Protein AF-A0A6G4UZ35-F1 (afdb_monomer_lite)

Sequence (128 aa):
MAERTDSRTGAVWSYLGAALVGFTCFGIFVIWLVPLAIRSRTGNPWTRQHATHAANFGLTSFLAILGGALLSALIGLPSSYPQTQPLPMLLVFCYILVGLVGLLVGAVRTGSGQDFRFIKSISLRLLG

Secondary structure (DSSP, 8-state):
-HHHHHHHHHHHHHHHHHHHHHTSTTGGGTTTHHHHHHHHH---HHHHHHHHHHHHHHHHHHHHHHHHHHHHHHHHSS--SGGGTTHHHHHHHHHHHHHHHHHHHHHHHHHTT------TTTS-----

Foldseek 3Di:
DVVLVVLLVLLLQLLVVLLVLCPDPCSLLVSLVRLVVSLVPDPDPSSVVSSLQRNQLSVVLNVQQVVQVVVQCVVVVPDPDPPPPRVSNVVSVVLSVVVSVLSNVSSVQSNVVHDHHDDCVNG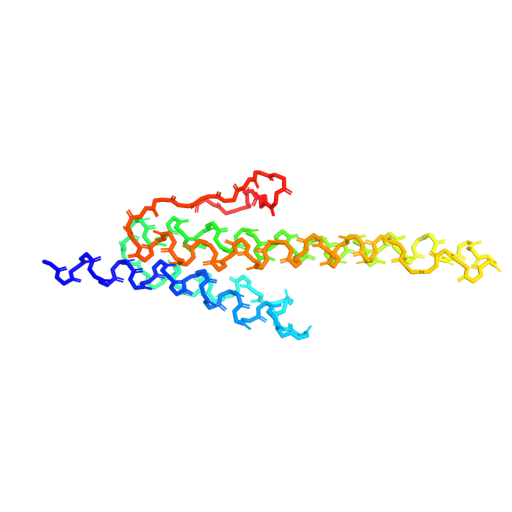PNPDD

InterPro domains:
  IPR019109 Magnetosome protein MamF/MmsF [PF09685] (7-122)

Structure (mmCIF, N/CA/C/O backbone):
data_AF-A0A6G4UZ35-F1
#
_entry.id   AF-A0A6G4UZ35-F1
#
loop_
_atom_site.group_PDB
_atom_site.id
_atom_site.type_symbol
_atom_site.label_atom_id
_atom_site.label_alt_id
_atom_site.label_comp_id
_atom_site.label_asym_id
_atom_site.label_entity_id
_atom_site.label_seq_id
_atom_site.pdbx_PDB_ins_code
_atom_site.Cartn_x
_atom_site.Cartn_y
_atom_site.Cartn_z
_atom_site.occupancy
_atom_site.B_iso_or_equiv
_atom_site.auth_seq_id
_atom_site.auth_comp_id
_atom_site.auth_asym_id
_atom_site.auth_atom_id
_atom_site.pdbx_PDB_model_num
ATOM 1 N N . MET A 1 1 ? -14.562 -0.509 25.446 1.00 49.94 1 MET A N 1
ATOM 2 C CA . MET A 1 1 ? -13.096 -0.392 25.232 1.00 49.94 1 MET A CA 1
ATOM 3 C C . MET A 1 1 ? -12.570 -1.395 24.204 1.00 49.94 1 MET A C 1
ATOM 5 O O . MET A 1 1 ? -11.802 -0.958 23.358 1.00 49.94 1 MET A O 1
ATOM 9 N N . ALA A 1 2 ? -13.025 -2.658 24.206 1.00 53.78 2 ALA A N 1
ATOM 10 C CA . ALA A 1 2 ? -12.628 -3.692 23.232 1.00 53.78 2 ALA A CA 1
ATOM 11 C C . ALA A 1 2 ? -12.832 -3.297 21.750 1.00 53.78 2 ALA A C 1
ATOM 13 O O . ALA A 1 2 ? -11.948 -3.470 20.919 1.00 53.78 2 ALA A O 1
ATOM 14 N N . GLU A 1 3 ? -13.948 -2.636 21.435 1.00 55.34 3 GLU A N 1
ATOM 15 C CA . GLU A 1 3 ? -14.246 -2.191 20.065 1.00 55.34 3 GLU A CA 1
ATOM 16 C C . GLU A 1 3 ? -13.232 -1.155 19.537 1.00 55.34 3 GLU A C 1
ATOM 18 O O . GLU A 1 3 ? -12.896 -1.123 18.354 1.00 55.34 3 GLU A O 1
ATOM 23 N N . ARG A 1 4 ? -12.665 -0.330 20.430 1.00 59.09 4 ARG A N 1
ATOM 24 C CA . ARG A 1 4 ? -11.661 0.688 20.080 1.00 59.09 4 ARG A CA 1
ATOM 25 C C . ARG A 1 4 ? -10.292 0.065 19.809 1.00 59.09 4 ARG A C 1
ATOM 27 O O . ARG A 1 4 ? -9.558 0.566 18.961 1.00 59.09 4 ARG A O 1
ATOM 34 N N . THR A 1 5 ? -9.950 -1.005 20.524 1.00 63.25 5 THR A N 1
ATOM 35 C CA . THR A 1 5 ? -8.706 -1.756 20.324 1.00 63.25 5 THR A CA 1
ATOM 36 C C . THR A 1 5 ? -8.750 -2.579 19.044 1.00 63.25 5 THR A C 1
ATOM 38 O O . THR A 1 5 ? -7.813 -2.482 18.260 1.00 63.25 5 THR A O 1
ATOM 41 N N . ASP A 1 6 ? -9.852 -3.271 18.748 1.00 65.50 6 ASP A N 1
ATOM 42 C CA . ASP A 1 6 ? -9.978 -4.071 17.517 1.00 65.50 6 ASP A CA 1
ATOM 43 C C . ASP A 1 6 ? -9.921 -3.203 16.256 1.00 65.50 6 ASP A C 1
ATOM 45 O O . ASP A 1 6 ? -9.263 -3.536 15.267 1.00 65.50 6 ASP A O 1
ATOM 49 N N . SER A 1 7 ? -10.533 -2.0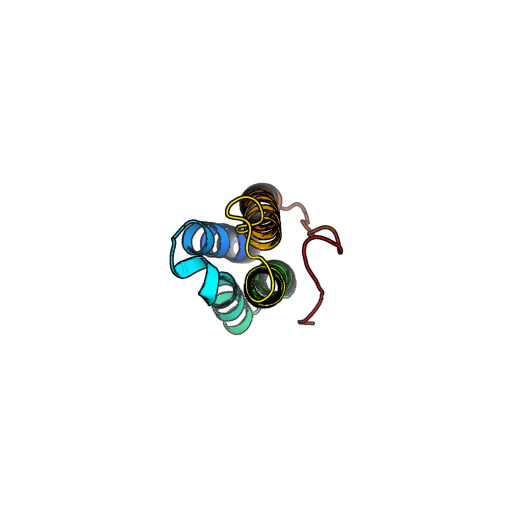22 16.328 1.00 74.69 7 SER A N 1
ATOM 50 C CA . SER A 1 7 ? -10.529 -1.050 15.235 1.00 74.69 7 SER A CA 1
ATOM 51 C C . SER A 1 7 ? -9.128 -0.491 14.959 1.00 74.69 7 SER A C 1
ATOM 53 O O . SER A 1 7 ? -8.731 -0.346 13.799 1.00 74.69 7 SER A O 1
ATOM 55 N N . ARG A 1 8 ? -8.345 -0.239 16.019 1.00 81.25 8 ARG A N 1
ATOM 56 C CA . ARG A 1 8 ? -6.930 0.165 15.930 1.00 81.25 8 ARG A CA 1
ATOM 57 C C . ARG A 1 8 ? -6.064 -0.938 15.353 1.00 81.25 8 ARG A C 1
ATOM 59 O O . ARG A 1 8 ? -5.331 -0.686 14.404 1.00 81.25 8 ARG A O 1
ATOM 66 N N . THR A 1 9 ? -6.206 -2.156 15.860 1.00 85.12 9 THR A N 1
ATOM 67 C CA . THR A 1 9 ? -5.463 -3.324 15.381 1.00 85.12 9 THR A CA 1
ATOM 68 C C . THR A 1 9 ? -5.693 -3.543 13.887 1.00 85.12 9 THR A C 1
ATOM 70 O O . THR A 1 9 ? -4.730 -3.660 13.134 1.00 85.12 9 THR A O 1
ATOM 73 N N . GLY A 1 10 ? -6.945 -3.496 13.419 1.00 85.44 10 GLY A N 1
ATOM 74 C CA . GLY A 1 10 ? -7.255 -3.625 11.993 1.00 85.44 10 GLY A CA 1
ATOM 75 C C . GLY A 1 10 ? -6.632 -2.523 11.127 1.00 85.44 10 GLY A C 1
ATOM 76 O O . GLY A 1 10 ? -6.129 -2.806 10.039 1.00 85.44 10 GLY A O 1
ATOM 77 N N . ALA A 1 11 ? -6.614 -1.273 11.603 1.00 87.50 11 ALA A N 1
ATOM 78 C CA . ALA A 1 11 ? -6.012 -0.168 10.856 1.00 87.50 11 ALA A CA 1
ATOM 79 C C . ALA A 1 11 ? -4.486 -0.294 10.788 1.00 87.50 11 ALA A C 1
ATOM 81 O O . ALA A 1 11 ? -3.913 -0.156 9.708 1.00 87.50 11 ALA A O 1
ATOM 82 N N . VAL A 1 12 ? -3.835 -0.647 11.900 1.00 91.88 12 VAL A N 1
ATOM 83 C CA . VAL A 1 12 ? -2.389 -0.910 11.944 1.00 91.88 12 VAL A CA 1
ATOM 84 C C . VAL A 1 12 ? -2.025 -2.027 10.971 1.00 91.88 12 VAL A C 1
ATOM 86 O O . VAL A 1 12 ? -1.126 -1.853 10.150 1.00 91.88 12 VAL A O 1
ATOM 89 N N . TRP A 1 13 ? -2.764 -3.139 10.992 1.00 92.12 13 TRP A N 1
ATOM 90 C CA . TRP A 1 13 ? -2.525 -4.269 10.092 1.00 92.12 13 TRP A CA 1
ATOM 91 C C . TRP A 1 13 ? -2.733 -3.929 8.621 1.00 92.12 13 TRP A C 1
ATOM 93 O O . TRP A 1 13 ? -2.057 -4.505 7.771 1.00 92.12 13 TRP A O 1
ATOM 103 N N . SER A 1 14 ? -3.609 -2.975 8.302 1.00 91.62 14 SER A N 1
ATOM 104 C CA . SER A 1 14 ? -3.795 -2.543 6.916 1.00 91.62 14 SER A CA 1
ATOM 105 C C . SER A 1 14 ? -2.537 -1.903 6.325 1.00 91.62 14 SER A C 1
ATOM 107 O O . SER A 1 14 ? -2.214 -2.150 5.165 1.00 91.62 14 SER A O 1
ATOM 109 N N . TYR A 1 15 ? -1.782 -1.161 7.138 1.00 93.19 15 TYR A N 1
ATOM 110 C CA . TYR A 1 15 ? -0.518 -0.554 6.734 1.00 93.19 15 TYR A CA 1
ATOM 111 C C . TYR A 1 15 ? 0.664 -1.504 6.903 1.00 93.19 15 TYR A C 1
ATOM 113 O O . TYR A 1 15 ? 1.468 -1.653 5.987 1.00 93.19 15 TYR A O 1
ATOM 121 N N . LEU A 1 16 ? 0.761 -2.173 8.054 1.00 93.06 16 LEU A N 1
ATOM 122 C CA . LEU A 1 16 ? 1.869 -3.069 8.370 1.00 93.06 16 LEU A CA 1
ATOM 123 C C . LEU A 1 16 ? 1.873 -4.298 7.459 1.00 93.06 16 LEU A C 1
ATOM 125 O O . LEU A 1 16 ? 2.917 -4.675 6.938 1.00 93.06 16 LEU A O 1
ATOM 129 N N . GLY A 1 17 ? 0.704 -4.894 7.220 1.00 90.25 17 GLY A N 1
ATOM 130 C CA . GLY A 1 17 ? 0.562 -6.034 6.323 1.00 90.25 17 GLY A CA 1
ATOM 131 C C . GLY A 1 17 ? 0.877 -5.669 4.873 1.00 90.25 17 GLY A C 1
ATOM 132 O O . GLY A 1 17 ? 1.568 -6.422 4.192 1.00 90.25 17 GLY A O 1
ATOM 133 N N . ALA A 1 18 ? 0.458 -4.481 4.424 1.00 91.00 18 ALA A N 1
ATOM 134 C CA . ALA A 1 18 ? 0.876 -3.950 3.130 1.00 91.00 18 ALA A CA 1
ATOM 135 C C . ALA A 1 18 ? 2.399 -3.734 3.079 1.00 91.00 18 ALA A C 1
ATOM 137 O O . ALA A 1 18 ? 3.031 -4.141 2.114 1.00 91.00 18 ALA A O 1
ATOM 138 N N . ALA A 1 19 ? 3.021 -3.166 4.116 1.00 91.69 19 ALA A N 1
ATOM 139 C CA . ALA A 1 19 ? 4.470 -2.967 4.144 1.00 91.69 19 ALA A CA 1
ATOM 140 C C . ALA A 1 19 ? 5.228 -4.303 4.069 1.00 91.69 19 ALA A C 1
ATOM 142 O O . ALA A 1 19 ? 6.100 -4.458 3.219 1.00 91.69 19 ALA A O 1
ATOM 143 N N . LEU A 1 20 ? 4.853 -5.285 4.897 1.00 91.31 20 LEU A N 1
ATOM 144 C CA . LEU A 1 20 ? 5.469 -6.617 4.926 1.00 91.31 20 LEU A CA 1
ATOM 145 C C . LEU A 1 20 ? 5.417 -7.304 3.562 1.00 91.31 20 LEU A C 1
ATOM 147 O O . LEU A 1 20 ? 6.421 -7.837 3.103 1.00 91.31 20 LEU A O 1
ATOM 151 N N . VAL A 1 21 ? 4.262 -7.254 2.896 1.00 90.88 21 VAL A N 1
ATOM 152 C CA . VAL A 1 21 ? 4.106 -7.800 1.546 1.00 90.88 21 VAL A CA 1
ATOM 153 C C . VAL A 1 21 ? 4.924 -6.984 0.538 1.00 90.88 21 VAL A C 1
ATOM 155 O O . VAL A 1 21 ? 5.666 -7.551 -0.260 1.00 90.88 21 VAL A O 1
ATOM 158 N N . GLY A 1 22 ? 4.860 -5.656 0.609 1.00 85.94 22 GLY A N 1
ATOM 159 C CA . GLY A 1 22 ? 5.538 -4.741 -0.306 1.00 85.94 22 GLY A CA 1
ATOM 160 C C . GLY A 1 22 ? 7.067 -4.783 -0.268 1.00 85.94 22 GLY A C 1
ATOM 161 O O . GLY A 1 22 ? 7.692 -4.514 -1.288 1.00 85.94 22 GLY A O 1
ATOM 162 N N . PHE A 1 23 ? 7.672 -5.158 0.863 1.00 85.88 23 PHE A N 1
ATOM 163 C CA . PHE A 1 23 ? 9.124 -5.342 0.986 1.00 85.88 23 PHE A CA 1
ATOM 164 C C . PHE A 1 23 ? 9.643 -6.639 0.346 1.00 85.88 23 PHE A C 1
ATOM 166 O O . PHE A 1 23 ? 10.853 -6.825 0.237 1.00 85.88 23 PHE A O 1
ATOM 173 N N . THR A 1 24 ? 8.759 -7.536 -0.095 1.00 86.88 24 THR A N 1
ATOM 174 C CA . THR A 1 24 ? 9.164 -8.753 -0.813 1.00 86.88 24 THR A CA 1
ATOM 175 C C . THR A 1 24 ? 9.202 -8.519 -2.325 1.00 86.88 24 THR A C 1
ATOM 177 O O . THR A 1 24 ? 8.360 -7.799 -2.864 1.00 86.88 24 THR A O 1
ATOM 180 N N . CYS A 1 25 ? 10.131 -9.180 -3.032 1.00 76.19 25 CYS A N 1
ATOM 181 C CA . CYS A 1 25 ? 10.301 -9.021 -4.487 1.00 76.19 25 CYS A CA 1
ATOM 182 C C . CYS A 1 25 ? 9.007 -9.227 -5.288 1.00 76.19 25 CYS A C 1
ATOM 184 O O . CYS A 1 25 ? 8.764 -8.511 -6.253 1.00 76.19 25 CYS A O 1
ATOM 186 N N . PHE A 1 26 ? 8.175 -10.194 -4.893 1.00 81.50 26 PHE A N 1
ATOM 187 C CA . PHE A 1 26 ? 6.909 -10.483 -5.572 1.00 81.50 26 PHE A CA 1
ATOM 188 C C . PHE A 1 26 ? 5.704 -9.822 -4.904 1.00 81.50 26 PHE A C 1
ATOM 190 O O . PHE A 1 26 ? 4.725 -9.498 -5.574 1.00 81.50 26 PHE A O 1
ATOM 197 N N . GLY A 1 27 ? 5.751 -9.596 -3.592 1.00 81.81 27 GLY A N 1
ATOM 198 C CA . GLY A 1 27 ? 4.614 -9.051 -2.861 1.00 81.81 27 GLY A CA 1
ATOM 199 C C . GLY A 1 27 ? 4.292 -7.611 -3.246 1.00 81.81 27 GLY A C 1
ATOM 200 O O . GLY A 1 27 ? 3.138 -7.202 -3.163 1.00 81.81 27 GLY A O 1
ATOM 201 N N . ILE A 1 28 ? 5.247 -6.861 -3.793 1.00 83.69 28 ILE A N 1
ATOM 202 C CA . ILE A 1 28 ? 4.993 -5.529 -4.351 1.00 83.69 28 ILE A CA 1
ATOM 203 C C . ILE A 1 28 ? 3.891 -5.522 -5.433 1.00 83.69 28 ILE A C 1
ATOM 205 O O . ILE A 1 28 ? 3.138 -4.556 -5.533 1.00 83.69 28 ILE A O 1
ATOM 209 N N . PHE A 1 29 ? 3.716 -6.629 -6.168 1.00 87.94 29 PHE A N 1
ATOM 210 C CA . PHE A 1 29 ? 2.657 -6.818 -7.170 1.00 87.9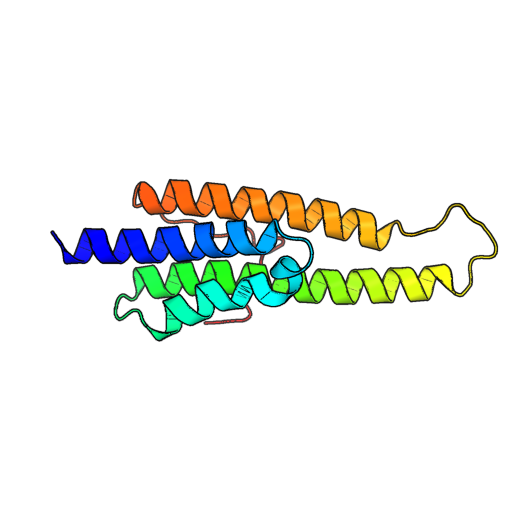4 29 PHE A CA 1
ATOM 211 C C . PHE A 1 29 ? 1.309 -7.234 -6.584 1.00 87.94 29 PHE A C 1
ATOM 213 O O . PHE A 1 29 ? 0.369 -7.451 -7.333 1.00 87.94 29 PHE A O 1
ATOM 220 N N . VAL A 1 30 ? 1.202 -7.415 -5.273 1.00 91.25 30 VAL A N 1
ATOM 221 C CA . VAL A 1 30 ? -0.043 -7.808 -4.593 1.00 91.25 30 VAL A CA 1
ATOM 222 C C . VAL A 1 30 ? -0.241 -7.045 -3.284 1.00 91.25 30 VAL A C 1
ATOM 224 O O . VAL A 1 30 ? -1.080 -7.395 -2.455 1.00 91.25 30 VAL A O 1
ATOM 227 N N . ILE A 1 31 ? 0.506 -5.958 -3.102 1.00 90.75 31 ILE A N 1
ATOM 228 C CA . ILE A 1 31 ? 0.572 -5.163 -1.875 1.00 90.75 31 ILE A CA 1
ATOM 229 C C . ILE A 1 31 ? -0.802 -4.612 -1.442 1.00 90.75 31 ILE A C 1
ATOM 231 O O . ILE A 1 31 ? -1.052 -4.392 -0.259 1.00 90.75 31 ILE A O 1
ATOM 235 N N . TRP A 1 32 ? -1.730 -4.434 -2.387 1.00 90.50 32 TRP A N 1
ATOM 236 C CA . TRP A 1 32 ? -3.091 -3.958 -2.130 1.00 90.50 32 TRP A CA 1
ATOM 237 C C . TRP A 1 32 ? -4.054 -5.052 -1.641 1.00 90.50 32 TRP A C 1
ATOM 239 O O . TRP A 1 32 ? -5.123 -4.722 -1.127 1.00 90.50 32 TRP A O 1
ATOM 249 N N . LEU A 1 33 ? -3.716 -6.341 -1.779 1.00 92.75 33 LEU A N 1
ATOM 250 C CA . LEU A 1 33 ? -4.623 -7.438 -1.420 1.00 92.75 33 LEU A CA 1
ATOM 251 C C . LEU A 1 33 ? -4.864 -7.517 0.088 1.00 92.75 33 LEU A C 1
ATOM 253 O O . LEU A 1 33 ? -6.004 -7.687 0.514 1.00 92.75 33 LEU A O 1
ATOM 257 N N . VAL A 1 34 ? -3.817 -7.349 0.900 1.00 92.94 34 VAL A N 1
ATOM 258 C CA . VAL A 1 34 ? -3.931 -7.369 2.368 1.00 92.94 34 VAL A CA 1
ATOM 259 C C . VAL A 1 34 ? -4.886 -6.285 2.884 1.00 92.94 34 VAL A C 1
ATOM 261 O O . VAL A 1 34 ? -5.853 -6.625 3.573 1.00 92.94 34 VAL A O 1
ATOM 264 N N . PRO A 1 35 ? -4.702 -4.995 2.543 1.00 92.50 35 PRO A N 1
ATOM 265 C CA . PRO A 1 35 ? -5.634 -3.967 2.979 1.00 92.50 35 PRO A CA 1
ATOM 266 C C . PRO A 1 35 ? -7.039 -4.150 2.386 1.00 92.50 35 PRO A C 1
ATOM 268 O O . PRO A 1 35 ? -8.011 -3.890 3.090 1.00 92.50 35 PRO A O 1
ATOM 271 N N . LEU A 1 36 ? -7.200 -4.671 1.162 1.00 91.94 36 LEU A N 1
ATOM 272 C CA . LEU A 1 36 ? -8.530 -5.010 0.632 1.00 91.94 36 LEU A CA 1
ATOM 273 C C . LEU A 1 36 ? -9.229 -6.113 1.436 1.00 91.94 36 LEU A C 1
ATOM 275 O O . LEU A 1 36 ? -10.418 -5.984 1.729 1.00 91.94 36 LEU A O 1
ATOM 279 N N . ALA A 1 37 ? -8.506 -7.161 1.830 1.00 92.88 37 ALA A N 1
ATOM 280 C CA . ALA A 1 37 ? -9.049 -8.244 2.645 1.00 92.88 37 ALA A CA 1
ATOM 281 C C . ALA A 1 37 ? -9.476 -7.758 4.041 1.00 92.88 37 ALA A C 1
ATOM 283 O O . ALA A 1 37 ? -10.489 -8.202 4.580 1.00 92.88 37 ALA A O 1
ATOM 284 N N . ILE A 1 38 ? -8.735 -6.812 4.624 1.00 90.81 38 ILE A N 1
ATOM 285 C CA . ILE A 1 38 ? -9.111 -6.170 5.892 1.00 90.81 38 ILE A CA 1
ATOM 286 C C . ILE A 1 38 ? -10.340 -5.277 5.687 1.00 90.81 38 ILE A C 1
ATOM 288 O O . ILE A 1 38 ? -11.297 -5.353 6.460 1.00 90.81 38 ILE A O 1
ATOM 292 N N . ARG A 1 39 ? -10.357 -4.482 4.609 1.00 91.69 39 ARG A N 1
ATOM 293 C CA . ARG A 1 39 ? -11.478 -3.608 4.233 1.00 91.69 39 ARG A CA 1
ATOM 294 C C . ARG A 1 39 ? -12.785 -4.384 4.065 1.00 91.69 39 ARG A C 1
ATOM 296 O O . ARG A 1 39 ? -13.825 -3.869 4.458 1.00 91.69 39 ARG A O 1
ATOM 303 N N . SER A 1 40 ? -12.747 -5.590 3.495 1.00 90.12 40 SER A N 1
ATOM 304 C CA . SER A 1 40 ? -13.945 -6.410 3.266 1.00 90.12 40 SER A CA 1
ATOM 305 C C . SER A 1 40 ? -14.478 -7.097 4.525 1.00 90.12 40 SER A C 1
ATOM 307 O O . SER A 1 40 ? -15.630 -7.511 4.538 1.00 90.12 40 SER A O 1
ATOM 309 N N . ARG A 1 41 ? -13.647 -7.261 5.563 1.00 88.81 41 ARG A N 1
ATOM 310 C CA . ARG A 1 41 ? -14.008 -7.974 6.802 1.00 88.81 41 ARG A CA 1
ATOM 311 C C . ARG A 1 41 ? -14.365 -7.042 7.957 1.00 88.81 41 ARG A C 1
ATOM 313 O O . ARG A 1 41 ? -15.003 -7.476 8.908 1.00 88.81 41 ARG A O 1
ATOM 320 N N . THR A 1 42 ? -13.929 -5.785 7.910 1.00 88.12 42 THR A N 1
ATOM 321 C CA . THR A 1 42 ? -14.146 -4.841 9.009 1.00 88.12 42 THR A CA 1
ATOM 322 C C . THR A 1 42 ? -15.533 -4.195 8.954 1.00 88.12 42 THR A C 1
ATOM 324 O O . THR A 1 42 ? -15.946 -3.660 7.926 1.00 88.12 42 THR A O 1
ATOM 327 N N . GLY A 1 43 ? -16.238 -4.199 10.089 1.00 85.19 43 GLY A N 1
ATOM 328 C CA . GLY A 1 43 ? -17.457 -3.410 10.289 1.00 85.19 43 GLY A CA 1
ATOM 329 C C . GLY A 1 43 ? -17.186 -1.955 10.693 1.00 85.19 43 GLY A C 1
ATOM 330 O O . GLY A 1 43 ? -18.102 -1.138 10.668 1.00 85.19 43 GLY A O 1
ATOM 331 N N . ASN A 1 44 ? -15.941 -1.604 11.046 1.00 88.00 44 ASN A N 1
ATOM 332 C CA . ASN A 1 44 ? -15.615 -0.270 11.540 1.00 88.00 44 ASN A CA 1
ATOM 333 C C . ASN A 1 44 ? -15.283 0.704 10.383 1.00 88.00 44 ASN A C 1
ATOM 335 O O . ASN A 1 44 ? -14.333 0.455 9.631 1.00 88.00 44 ASN A O 1
ATOM 339 N N . PRO A 1 45 ? -15.982 1.852 10.262 1.00 89.12 45 PRO A N 1
ATOM 340 C CA . PRO A 1 45 ? -15.716 2.850 9.223 1.00 89.12 45 PRO A CA 1
ATOM 341 C C . PRO A 1 45 ? -14.290 3.421 9.231 1.00 89.12 45 PRO A C 1
ATOM 343 O O . PRO A 1 45 ? -13.719 3.646 8.166 1.00 89.12 45 PRO A O 1
ATOM 346 N N . TRP A 1 46 ? -13.700 3.633 10.408 1.00 87.81 46 TRP A N 1
ATOM 347 C CA . TRP A 1 46 ? -12.356 4.192 10.573 1.00 87.81 46 TRP A CA 1
ATOM 348 C C . TRP A 1 46 ? -11.281 3.213 10.082 1.00 87.81 46 TRP A C 1
ATOM 350 O O . TRP A 1 46 ? -10.437 3.563 9.256 1.00 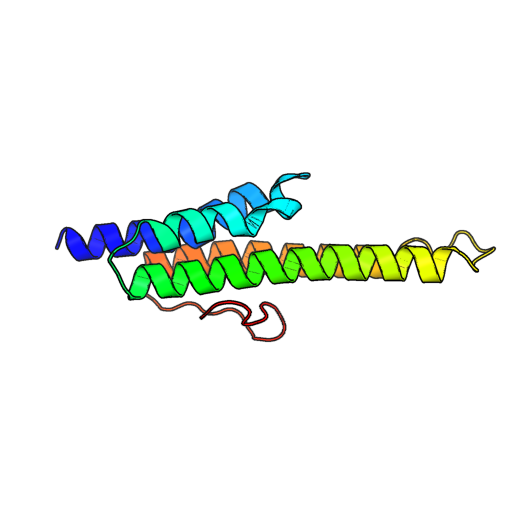87.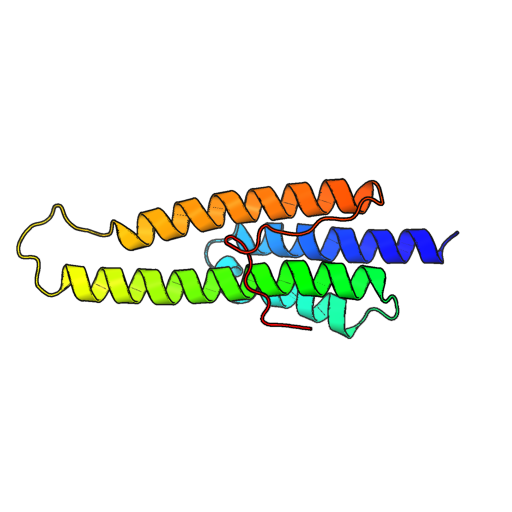81 46 TRP A O 1
ATOM 360 N N . THR A 1 47 ? -11.375 1.939 10.476 1.00 90.69 47 THR A N 1
ATOM 361 C CA . THR A 1 47 ? -10.506 0.873 9.950 1.00 90.69 47 THR A CA 1
ATOM 362 C C . THR A 1 47 ? -10.664 0.724 8.439 1.00 90.69 47 THR A C 1
ATOM 364 O O . THR A 1 47 ? -9.673 0.580 7.722 1.00 90.69 47 THR A O 1
ATOM 367 N N . ARG A 1 48 ? -11.903 0.813 7.937 1.00 91.19 48 ARG A N 1
ATOM 368 C CA . ARG A 1 48 ? -12.203 0.741 6.504 1.00 91.19 48 ARG A CA 1
ATOM 369 C C . ARG A 1 48 ? -11.528 1.869 5.723 1.00 91.19 48 ARG A C 1
ATOM 371 O O . ARG A 1 48 ? -10.973 1.605 4.663 1.00 91.19 48 ARG A O 1
ATOM 378 N N . GLN A 1 49 ? -11.530 3.096 6.246 1.00 91.19 49 GLN A N 1
ATOM 379 C CA . GLN A 1 49 ? -10.861 4.244 5.621 1.00 91.19 49 GLN A CA 1
ATOM 380 C C . GLN A 1 49 ? -9.340 4.063 5.542 1.00 91.19 49 GLN A C 1
ATOM 382 O O . GLN A 1 49 ? -8.749 4.285 4.484 1.00 91.19 49 GLN A O 1
ATOM 387 N N . HIS A 1 50 ? -8.702 3.608 6.621 1.00 92.31 50 HIS A N 1
ATOM 388 C CA . HIS A 1 50 ? -7.263 3.323 6.623 1.00 92.31 50 HIS A CA 1
ATOM 389 C C . HIS A 1 50 ? -6.886 2.195 5.666 1.00 92.31 50 HIS A C 1
ATOM 391 O O . HIS A 1 50 ? -5.941 2.331 4.886 1.00 92.31 50 HIS A O 1
ATOM 397 N N . ALA A 1 51 ? -7.694 1.137 5.637 1.00 92.19 51 ALA A N 1
ATOM 398 C CA . ALA A 1 51 ? -7.537 0.056 4.683 1.00 92.19 51 ALA A CA 1
ATOM 399 C C . ALA A 1 51 ? -7.691 0.543 3.232 1.00 92.19 51 ALA A C 1
ATOM 401 O O . ALA A 1 51 ? -6.874 0.201 2.379 1.00 92.19 51 ALA A O 1
ATOM 402 N N . THR A 1 52 ? -8.656 1.422 2.944 1.00 92.88 52 THR A N 1
ATOM 403 C CA . THR A 1 52 ? -8.778 2.078 1.632 1.00 92.88 52 THR A CA 1
ATOM 404 C C . THR A 1 52 ? -7.521 2.890 1.288 1.00 92.88 52 THR A C 1
ATOM 406 O O . THR A 1 52 ? -7.034 2.818 0.161 1.00 92.88 52 THR A O 1
ATOM 409 N N . HIS A 1 53 ? -6.953 3.641 2.236 1.00 91.81 53 HIS A N 1
ATOM 410 C CA . HIS A 1 53 ? -5.728 4.416 2.013 1.00 91.81 53 HIS A CA 1
ATOM 411 C C . HIS A 1 53 ? -4.511 3.537 1.694 1.00 91.81 53 HIS A C 1
ATOM 413 O O . HIS A 1 53 ? -3.779 3.840 0.752 1.00 91.81 53 HIS A O 1
ATOM 419 N N . ALA A 1 54 ? -4.314 2.444 2.429 1.00 91.62 54 ALA A N 1
ATOM 420 C CA . ALA A 1 54 ? -3.237 1.493 2.166 1.00 91.62 54 ALA A CA 1
ATOM 421 C C . ALA A 1 54 ? -3.425 0.758 0.824 1.00 91.62 54 ALA A C 1
ATOM 423 O O . ALA A 1 54 ? -2.479 0.643 0.045 1.00 91.62 54 ALA A O 1
ATOM 424 N N . ALA A 1 55 ? -4.652 0.330 0.501 1.00 93.06 55 ALA A N 1
ATOM 425 C CA . ALA A 1 55 ? -4.963 -0.324 -0.774 1.00 93.06 55 ALA A CA 1
ATOM 426 C C . ALA A 1 55 ? -4.741 0.606 -1.977 1.00 93.06 55 ALA A C 1
ATOM 428 O O . ALA A 1 55 ? -4.178 0.189 -2.987 1.00 93.06 55 ALA A O 1
ATOM 429 N N . ASN A 1 56 ? -5.125 1.877 -1.848 1.00 93.88 56 ASN A N 1
ATOM 430 C CA . ASN A 1 56 ? -4.894 2.905 -2.860 1.00 93.88 56 ASN A CA 1
ATOM 431 C C . ASN A 1 56 ? -3.405 3.108 -3.152 1.00 93.88 56 ASN A C 1
ATOM 433 O O . ASN A 1 56 ? -3.012 3.159 -4.316 1.00 93.88 56 ASN A O 1
ATOM 437 N N . PHE A 1 57 ? -2.562 3.191 -2.116 1.00 92.50 57 PHE A N 1
ATOM 438 C CA . PHE A 1 57 ? -1.109 3.217 -2.303 1.00 92.50 57 PHE A CA 1
ATOM 439 C C . PHE A 1 57 ? -0.632 1.968 -3.048 1.00 92.50 57 PHE A C 1
ATOM 441 O O . PHE A 1 57 ? 0.104 2.078 -4.023 1.00 92.50 57 PHE A O 1
ATOM 448 N N . GLY A 1 58 ? -1.113 0.794 -2.644 1.00 91.25 58 GLY A N 1
ATOM 449 C CA . GLY A 1 58 ? -0.724 -0.456 -3.272 1.00 91.25 58 GLY A CA 1
ATOM 450 C C . GLY A 1 58 ? -1.037 -0.542 -4.769 1.00 91.25 58 GLY A C 1
ATOM 451 O O . GLY A 1 58 ? -0.170 -0.890 -5.567 1.00 91.25 58 GLY A O 1
ATOM 452 N N . LEU A 1 59 ? -2.253 -0.158 -5.159 1.00 91.75 59 LEU A N 1
ATOM 453 C CA . LEU A 1 59 ? -2.659 -0.076 -6.564 1.00 91.75 59 LEU A CA 1
ATOM 454 C C . LEU A 1 59 ? -1.878 1.001 -7.330 1.00 91.75 59 LEU A C 1
ATOM 456 O O . LEU A 1 59 ? -1.521 0.798 -8.487 1.00 91.75 59 LEU A O 1
ATOM 460 N N . THR A 1 60 ? -1.576 2.133 -6.688 1.00 92.50 60 THR A N 1
ATOM 461 C CA . THR A 1 60 ? -0.764 3.195 -7.306 1.00 92.50 60 THR A CA 1
ATOM 462 C C . THR A 1 60 ? 0.646 2.690 -7.607 1.00 92.50 60 THR A C 1
ATOM 464 O O . THR A 1 60 ? 1.134 2.879 -8.718 1.00 92.50 60 THR A O 1
ATOM 467 N N . SER A 1 61 ? 1.273 1.988 -6.661 1.00 91.25 61 SER A N 1
ATOM 468 C CA . SER A 1 61 ? 2.592 1.373 -6.842 1.00 91.25 61 SER A CA 1
ATOM 469 C C . SER A 1 61 ? 2.598 0.360 -7.984 1.00 91.25 61 SER A C 1
ATOM 471 O O . SER A 1 61 ? 3.526 0.353 -8.786 1.00 91.25 61 SER A O 1
ATOM 473 N N . PHE A 1 62 ? 1.541 -0.442 -8.126 1.00 91.81 62 PHE A N 1
ATOM 474 C CA . PHE A 1 62 ? 1.399 -1.363 -9.254 1.00 91.81 62 PHE A CA 1
ATOM 475 C C . PHE A 1 62 ? 1.356 -0.645 -10.603 1.00 91.81 62 PHE A C 1
ATOM 477 O O . PHE A 1 62 ? 2.099 -0.995 -11.519 1.00 91.81 62 PHE A O 1
ATOM 484 N N . LEU A 1 63 ? 0.527 0.395 -10.717 1.00 91.62 63 LEU A N 1
ATOM 485 C CA . LEU A 1 63 ? 0.448 1.208 -11.931 1.00 91.62 63 LEU A CA 1
ATOM 486 C C . LEU A 1 63 ? 1.777 1.911 -12.228 1.00 91.62 63 LEU A C 1
ATOM 488 O O . LEU A 1 63 ? 2.174 1.991 -13.388 1.00 91.62 63 LEU A O 1
ATOM 492 N N . ALA A 1 64 ? 2.487 2.373 -11.196 1.00 91.44 64 ALA A N 1
ATOM 493 C CA . ALA A 1 64 ? 3.812 2.962 -11.341 1.00 91.44 64 ALA A CA 1
ATOM 494 C C . ALA A 1 64 ? 4.833 1.943 -11.870 1.00 91.44 64 ALA A C 1
ATOM 496 O O . ALA A 1 64 ? 5.610 2.285 -12.756 1.00 91.44 64 ALA A O 1
ATOM 497 N N . ILE A 1 65 ? 4.802 0.690 -11.399 1.00 91.25 65 ILE A N 1
ATOM 498 C CA . ILE A 1 65 ? 5.646 -0.397 -11.925 1.00 91.25 65 ILE A CA 1
ATOM 499 C C . ILE A 1 65 ? 5.340 -0.657 -13.399 1.00 91.25 65 ILE A C 1
ATOM 501 O O . ILE A 1 65 ? 6.264 -0.701 -14.207 1.00 91.25 65 ILE A O 1
ATOM 505 N N . LEU A 1 66 ? 4.062 -0.790 -13.765 1.00 91.38 66 LEU A N 1
ATOM 506 C CA . LEU A 1 66 ? 3.666 -1.013 -15.159 1.00 91.38 66 LEU A CA 1
ATOM 507 C C . LEU A 1 66 ? 4.084 0.154 -16.062 1.00 91.38 66 LEU A C 1
ATOM 509 O O . LEU A 1 66 ? 4.655 -0.065 -17.129 1.00 91.38 66 LEU A O 1
ATOM 513 N N . GLY A 1 67 ? 3.844 1.391 -15.622 1.00 90.62 67 GLY A N 1
ATOM 514 C CA . GLY A 1 67 ? 4.231 2.597 -16.352 1.00 90.62 67 GLY A CA 1
ATOM 515 C C . GLY A 1 67 ? 5.748 2.745 -16.482 1.00 90.62 67 GLY A C 1
ATOM 516 O O . GLY A 1 67 ? 6.243 3.035 -17.568 1.00 90.62 67 GLY A O 1
ATOM 517 N N . GLY A 1 68 ? 6.493 2.488 -15.405 1.00 88.88 68 GLY A N 1
ATOM 518 C CA . GLY A 1 68 ? 7.956 2.496 -15.395 1.00 88.88 68 GLY A CA 1
ATOM 519 C C . GLY A 1 68 ? 8.549 1.453 -16.331 1.00 88.88 68 GLY A C 1
ATOM 520 O O . GLY A 1 68 ? 9.416 1.786 -17.133 1.00 88.88 68 GLY A O 1
ATOM 521 N N . ALA A 1 69 ? 8.038 0.220 -16.288 1.00 87.19 69 ALA A N 1
ATOM 522 C CA . ALA A 1 69 ? 8.470 -0.860 -17.167 1.00 87.19 69 ALA A CA 1
ATOM 523 C C . ALA A 1 69 ? 8.194 -0.537 -18.643 1.00 87.19 69 ALA A C 1
ATOM 525 O O . ALA A 1 69 ? 9.085 -0.694 -19.479 1.00 87.19 69 ALA A O 1
ATOM 526 N N . LEU A 1 70 ? 6.997 -0.029 -18.960 1.00 89.12 70 LEU A N 1
ATOM 527 C CA . LEU A 1 70 ? 6.633 0.364 -20.321 1.00 89.12 70 LEU A CA 1
ATOM 528 C C . LEU A 1 70 ? 7.521 1.503 -20.837 1.00 89.12 70 LEU A C 1
ATOM 530 O O . LEU A 1 70 ? 8.041 1.417 -21.946 1.00 89.12 70 LEU A O 1
ATOM 534 N N . LEU A 1 71 ? 7.742 2.546 -20.031 1.00 87.12 71 LEU A N 1
ATOM 535 C CA . LEU A 1 71 ? 8.623 3.661 -20.388 1.00 87.12 71 LEU A CA 1
ATOM 536 C C . LEU A 1 71 ? 10.073 3.208 -20.564 1.00 87.12 71 LEU A C 1
ATOM 538 O O . LEU A 1 71 ? 10.728 3.616 -21.519 1.00 87.12 71 LEU A O 1
ATOM 542 N N . SER A 1 72 ? 10.577 2.346 -19.679 1.00 83.81 72 SER A N 1
ATOM 543 C CA . SER A 1 72 ? 11.916 1.773 -19.814 1.00 83.81 72 SER A CA 1
ATOM 544 C C . SER A 1 72 ? 12.061 0.936 -21.083 1.00 83.81 72 SER A C 1
ATOM 546 O O . SER A 1 72 ? 13.080 1.059 -21.756 1.00 83.81 72 SER A O 1
ATOM 548 N N . ALA A 1 73 ? 11.052 0.144 -21.455 1.00 82.56 73 ALA A N 1
ATOM 549 C CA . ALA A 1 73 ? 11.057 -0.603 -22.710 1.00 82.56 73 ALA A CA 1
ATOM 550 C C . ALA A 1 73 ? 11.029 0.336 -23.929 1.00 82.56 73 ALA A C 1
ATOM 552 O O . ALA A 1 73 ? 11.852 0.193 -24.828 1.00 82.56 73 ALA A O 1
ATOM 553 N N . LEU A 1 74 ? 10.143 1.337 -23.936 1.00 83.00 74 LEU A N 1
ATOM 554 C CA . LEU A 1 74 ? 10.021 2.309 -25.029 1.00 83.00 74 LEU A CA 1
ATOM 555 C C . LEU A 1 74 ? 11.295 3.127 -25.246 1.00 83.00 74 LEU A C 1
ATOM 557 O O . LEU A 1 74 ? 11.662 3.376 -26.388 1.00 83.00 74 LEU A O 1
ATOM 561 N N . ILE A 1 75 ? 11.969 3.536 -24.170 1.00 79.50 75 ILE A N 1
ATOM 562 C CA . ILE A 1 75 ? 13.232 4.286 -24.242 1.00 79.50 75 ILE A CA 1
ATOM 563 C C . ILE A 1 75 ? 14.403 3.360 -24.603 1.00 79.50 75 ILE A C 1
ATOM 565 O O . ILE A 1 75 ? 15.326 3.786 -25.294 1.00 79.50 75 ILE A O 1
ATOM 569 N N . GLY A 1 76 ? 14.361 2.098 -24.169 1.00 72.50 76 GLY A N 1
ATOM 570 C CA . GLY A 1 76 ? 15.395 1.101 -24.448 1.00 72.50 76 GLY A CA 1
ATOM 571 C C . GLY A 1 76 ? 15.394 0.571 -25.886 1.00 72.50 76 GLY A C 1
ATOM 572 O O . GLY A 1 76 ? 16.455 0.257 -26.414 1.00 72.50 76 GLY A O 1
ATOM 573 N N . LEU A 1 77 ? 14.229 0.493 -26.538 1.00 65.19 77 LEU A N 1
ATOM 574 C CA . LEU A 1 77 ? 14.080 0.023 -27.925 1.00 65.19 77 LEU A CA 1
ATOM 575 C C . LEU A 1 77 ? 14.896 0.826 -28.966 1.00 65.19 77 LEU A C 1
ATOM 577 O O . LEU A 1 77 ? 15.524 0.202 -29.819 1.00 65.19 77 LEU A O 1
ATOM 581 N N . PRO A 1 78 ? 14.919 2.173 -28.937 1.00 65.88 78 PRO A N 1
ATOM 582 C CA . PRO A 1 78 ? 15.711 2.976 -29.868 1.00 65.88 78 PRO A CA 1
ATOM 583 C C . PRO A 1 78 ? 17.169 3.205 -29.432 1.00 65.88 78 PRO A C 1
ATOM 585 O O . PRO A 1 78 ? 17.955 3.726 -30.223 1.00 65.88 78 PRO A O 1
ATOM 588 N N . SER A 1 79 ? 17.559 2.876 -28.194 1.00 61.09 79 SER A N 1
ATOM 589 C CA . SER A 1 79 ? 18.893 3.215 -27.688 1.00 61.09 79 SER A CA 1
ATOM 590 C C . SER A 1 79 ? 19.951 2.191 -28.112 1.00 61.09 79 SER A C 1
ATOM 592 O O . SER A 1 79 ? 20.019 1.094 -27.568 1.00 61.09 79 SER A O 1
ATOM 594 N N . SER A 1 80 ? 20.844 2.582 -29.022 1.00 60.06 80 SER A N 1
ATOM 595 C CA . SER A 1 80 ? 22.102 1.879 -29.331 1.00 60.06 80 SER A CA 1
ATOM 596 C C . SER A 1 80 ? 23.196 2.083 -28.267 1.00 60.06 80 SER A C 1
ATOM 598 O O . SER A 1 80 ? 24.288 1.529 -28.383 1.00 60.06 80 SER A O 1
ATOM 600 N N . TYR A 1 81 ? 22.914 2.868 -27.221 1.00 51.72 81 TYR A N 1
ATOM 601 C CA . TYR A 1 81 ? 23.853 3.201 -26.153 1.00 51.72 81 TYR A CA 1
ATOM 602 C C . TYR A 1 81 ? 23.566 2.411 -24.860 1.00 51.72 81 TYR A C 1
ATOM 604 O O . TYR A 1 81 ? 22.442 2.460 -24.362 1.00 51.72 81 TYR A O 1
ATOM 612 N N . PRO A 1 82 ? 24.578 1.775 -24.232 1.00 57.12 82 PRO A N 1
ATOM 613 C CA . PRO A 1 82 ? 24.410 1.005 -22.989 1.00 57.12 82 PRO A CA 1
ATOM 614 C C . PRO A 1 82 ? 23.993 1.837 -21.761 1.00 57.12 82 PRO A C 1
ATOM 616 O O . PRO A 1 82 ? 23.633 1.281 -20.731 1.00 57.12 82 PRO A O 1
ATOM 619 N N . GLN A 1 83 ? 24.078 3.169 -21.836 1.00 58.75 83 GLN A N 1
ATOM 620 C CA . GLN A 1 83 ? 24.038 4.058 -20.667 1.00 58.75 83 GLN A CA 1
ATOM 621 C C . GLN A 1 83 ? 22.623 4.533 -20.278 1.00 58.75 83 GLN A C 1
ATOM 623 O O . GLN A 1 83 ? 22.452 5.126 -19.217 1.00 58.75 83 GLN A O 1
ATOM 628 N N . THR A 1 84 ? 21.599 4.281 -21.103 1.00 53.38 84 THR A N 1
ATOM 629 C CA . THR A 1 84 ? 20.203 4.704 -20.847 1.00 53.38 84 THR A CA 1
ATOM 630 C C . THR A 1 84 ? 19.324 3.634 -20.178 1.00 53.38 84 THR A C 1
ATOM 632 O O . THR A 1 84 ? 18.134 3.859 -19.949 1.00 53.38 84 THR A O 1
ATOM 635 N N . GLN A 1 85 ? 19.888 2.483 -19.805 1.00 60.00 85 GLN A N 1
ATOM 636 C CA . GLN A 1 85 ? 19.197 1.412 -19.071 1.00 60.00 85 GLN A CA 1
ATOM 637 C C . GLN A 1 85 ? 19.174 1.672 -17.544 1.00 60.00 85 GLN A C 1
ATOM 639 O O . GLN A 1 85 ? 20.210 2.026 -16.990 1.00 60.00 85 GLN A O 1
ATOM 644 N N . PRO A 1 86 ? 18.092 1.379 -16.787 1.00 65.19 86 PRO A N 1
ATOM 645 C CA . PRO A 1 86 ? 16.678 1.704 -16.949 1.00 65.19 86 PRO A CA 1
ATOM 646 C C . PRO A 1 86 ? 16.290 2.854 -15.982 1.00 65.19 86 PRO A C 1
ATOM 648 O O . PRO A 1 86 ? 15.698 2.632 -14.921 1.00 65.19 86 PRO A O 1
ATOM 651 N N . LEU A 1 87 ? 16.621 4.102 -16.330 1.00 74.31 87 LEU A N 1
ATOM 652 C CA . LEU A 1 87 ? 16.372 5.280 -15.476 1.00 74.31 87 LEU A CA 1
ATOM 653 C C . LEU A 1 87 ? 14.918 5.414 -14.959 1.00 74.31 87 LEU A C 1
ATOM 655 O O . LEU A 1 87 ? 14.742 5.677 -13.767 1.00 74.31 87 LEU A O 1
ATOM 659 N N . PRO A 1 88 ? 13.869 5.202 -15.784 1.00 83.62 88 PRO A N 1
ATOM 660 C CA . PRO A 1 88 ? 12.486 5.280 -15.311 1.00 83.62 88 PRO A CA 1
ATOM 661 C C . PRO A 1 88 ? 12.162 4.238 -14.236 1.00 83.62 88 PRO A C 1
ATOM 663 O O . PRO A 1 88 ? 11.521 4.561 -13.238 1.00 83.62 88 PRO A O 1
ATOM 666 N N . MET A 1 89 ? 12.643 3.003 -14.400 1.00 85.69 89 MET A N 1
ATOM 667 C CA . MET A 1 89 ? 12.401 1.931 -13.436 1.00 85.69 89 MET A CA 1
ATOM 668 C C . MET A 1 89 ? 13.117 2.189 -12.106 1.00 85.69 89 MET A C 1
ATOM 670 O O . MET A 1 89 ? 12.555 1.921 -11.045 1.00 85.69 89 MET A O 1
ATOM 674 N N . LEU A 1 90 ? 14.322 2.769 -12.146 1.00 86.44 90 LEU A N 1
ATOM 675 C CA . LEU A 1 90 ? 15.043 3.181 -10.940 1.00 86.44 90 LEU A CA 1
ATOM 676 C C . LEU A 1 90 ? 14.257 4.241 -10.152 1.00 86.44 90 LEU A C 1
ATOM 678 O O . LEU A 1 90 ? 14.103 4.118 -8.938 1.00 86.44 90 LEU A O 1
ATOM 682 N N . LEU A 1 91 ? 13.707 5.248 -10.840 1.00 88.44 91 LEU A N 1
ATOM 683 C CA . LEU A 1 91 ? 12.868 6.275 -10.212 1.00 88.44 91 LEU A CA 1
ATOM 684 C C . LEU A 1 91 ? 11.608 5.675 -9.583 1.00 88.44 91 LEU A C 1
ATOM 686 O O . LEU A 1 91 ? 11.250 6.043 -8.464 1.00 88.44 91 LEU A O 1
ATOM 690 N N . VAL A 1 92 ? 10.967 4.722 -10.264 1.00 90.31 92 VAL A N 1
ATOM 691 C CA . VAL A 1 92 ? 9.817 3.989 -9.719 1.00 90.31 92 VAL A CA 1
ATOM 692 C C . VAL A 1 92 ? 10.208 3.212 -8.464 1.00 90.31 92 VAL A C 1
ATOM 694 O O . VAL A 1 92 ? 9.478 3.250 -7.477 1.00 90.31 92 VAL A O 1
ATOM 697 N N . PHE A 1 93 ? 11.375 2.569 -8.449 1.00 88.19 93 PHE A N 1
ATOM 698 C CA . PHE A 1 93 ? 11.844 1.834 -7.278 1.00 88.19 93 PHE A CA 1
ATOM 699 C C . PHE A 1 93 ? 12.085 2.759 -6.076 1.00 88.19 93 PHE A C 1
ATOM 701 O O . PHE A 1 93 ? 11.599 2.485 -4.978 1.00 88.19 93 PHE A O 1
ATOM 708 N N . CYS A 1 94 ? 12.749 3.901 -6.286 1.00 90.44 94 CYS A N 1
ATOM 709 C CA . CYS A 1 94 ? 12.933 4.930 -5.257 1.00 90.44 94 CYS A CA 1
ATOM 710 C C . CYS A 1 94 ? 11.591 5.445 -4.719 1.00 90.44 94 CYS A C 1
ATOM 712 O O . CYS A 1 94 ? 11.402 5.558 -3.508 1.00 90.44 94 CYS A O 1
ATOM 714 N N . TYR A 1 95 ? 10.642 5.720 -5.615 1.00 90.44 95 TYR A N 1
ATOM 715 C CA . TYR A 1 95 ? 9.290 6.142 -5.262 1.00 90.44 95 TYR A CA 1
ATOM 716 C C . TYR A 1 95 ? 8.571 5.105 -4.383 1.00 90.44 95 TYR A C 1
ATOM 718 O O . TYR A 1 95 ? 8.000 5.466 -3.350 1.00 90.44 95 TYR A O 1
ATOM 726 N N . ILE A 1 96 ? 8.640 3.816 -4.736 1.00 90.69 96 ILE A N 1
ATOM 727 C CA . ILE A 1 96 ? 7.983 2.763 -3.955 1.00 90.69 96 ILE A CA 1
ATOM 728 C C . ILE A 1 96 ? 8.654 2.596 -2.595 1.00 90.69 96 ILE A C 1
ATOM 730 O O . ILE A 1 96 ? 7.942 2.501 -1.600 1.00 90.69 96 ILE A O 1
ATOM 734 N N . LEU A 1 97 ? 9.987 2.641 -2.512 1.00 91.19 97 LEU A N 1
ATOM 735 C CA . LEU A 1 97 ? 10.702 2.578 -1.233 1.00 91.19 97 LEU A CA 1
ATOM 736 C C . LEU A 1 97 ? 10.251 3.687 -0.271 1.00 91.19 97 LEU A C 1
ATOM 738 O O . LEU A 1 97 ? 9.943 3.405 0.887 1.00 91.19 97 LEU A O 1
ATOM 742 N N . VAL A 1 98 ? 10.127 4.928 -0.753 1.00 92.19 98 VAL A N 1
ATOM 743 C CA . VAL A 1 98 ? 9.591 6.043 0.049 1.00 92.19 98 VAL A CA 1
ATOM 744 C C . VAL A 1 98 ? 8.156 5.753 0.501 1.00 92.19 98 VAL A C 1
ATOM 746 O O . VAL A 1 98 ? 7.798 5.984 1.657 1.00 92.19 98 VAL A O 1
ATOM 749 N N . GLY A 1 99 ? 7.331 5.204 -0.387 1.00 90.69 99 GLY A N 1
ATOM 750 C CA . GLY A 1 99 ? 5.964 4.811 -0.069 1.00 90.69 99 GLY A CA 1
ATOM 751 C C . GLY A 1 99 ? 5.858 3.675 0.960 1.00 90.69 99 GLY A C 1
ATOM 752 O O . GLY A 1 99 ? 5.014 3.748 1.854 1.00 90.69 99 GLY A O 1
ATOM 753 N N . LEU A 1 100 ? 6.745 2.675 0.906 1.00 91.31 100 LEU A N 1
ATOM 754 C CA . LEU A 1 100 ? 6.831 1.583 1.885 1.00 91.31 100 LEU A CA 1
ATOM 755 C C . LEU A 1 100 ? 7.210 2.105 3.274 1.00 91.31 100 LEU A C 1
ATOM 757 O O . LEU A 1 100 ? 6.598 1.713 4.268 1.00 91.31 100 LEU A O 1
ATOM 761 N N . VAL A 1 101 ? 8.152 3.049 3.355 1.00 92.25 101 VAL A N 1
ATOM 762 C CA . VAL A 1 101 ? 8.450 3.755 4.613 1.00 92.25 101 VAL A CA 1
ATOM 763 C C . VAL A 1 101 ? 7.216 4.518 5.099 1.00 92.25 101 VAL A C 1
ATOM 765 O O . VAL A 1 101 ? 6.876 4.466 6.281 1.00 92.25 101 VAL A O 1
ATOM 768 N N . GLY A 1 102 ? 6.480 5.162 4.191 1.00 92.56 102 GLY A N 1
ATOM 769 C CA . GLY A 1 102 ? 5.206 5.805 4.508 1.00 92.56 102 GLY A CA 1
ATOM 770 C C . GLY A 1 102 ? 4.154 4.842 5.075 1.00 92.56 102 GLY A C 1
ATOM 771 O O . GLY A 1 102 ? 3.421 5.228 5.983 1.00 92.56 102 GLY A O 1
ATOM 772 N N . LEU A 1 103 ? 4.101 3.583 4.619 1.00 92.69 103 LEU A N 1
ATOM 773 C CA . LEU A 1 103 ? 3.227 2.560 5.210 1.00 92.69 103 LEU A CA 1
ATOM 774 C C . LEU A 1 103 ? 3.625 2.268 6.663 1.00 92.69 103 LEU A C 1
ATOM 776 O O . LEU A 1 103 ? 2.756 2.221 7.528 1.00 92.69 103 LEU A O 1
ATOM 780 N N . LEU A 1 104 ? 4.920 2.146 6.966 1.00 93.62 104 LEU A N 1
ATOM 781 C CA . LEU A 1 104 ? 5.389 1.952 8.345 1.00 93.62 104 LEU A CA 1
ATOM 782 C C . LEU A 1 104 ? 5.013 3.139 9.243 1.00 93.62 104 LEU A C 1
ATOM 784 O O . LEU A 1 104 ? 4.494 2.946 10.342 1.00 93.62 104 LEU A O 1
ATOM 788 N N . VAL A 1 105 ? 5.188 4.371 8.754 1.00 93.50 105 VAL A N 1
ATOM 789 C CA . VAL A 1 105 ? 4.745 5.584 9.464 1.00 93.50 105 VAL A CA 1
ATOM 790 C C . VAL A 1 105 ? 3.231 5.568 9.689 1.00 93.50 105 VAL A C 1
ATOM 792 O O . VAL A 1 105 ? 2.766 5.922 10.775 1.00 93.50 105 VAL A O 1
ATOM 795 N N . GLY A 1 106 ? 2.458 5.122 8.697 1.00 90.44 106 GLY A N 1
ATOM 796 C CA . GLY A 1 106 ? 1.013 4.946 8.810 1.00 90.44 106 GLY A CA 1
ATOM 797 C C . GLY A 1 106 ? 0.615 3.934 9.879 1.00 90.44 106 GLY A C 1
ATOM 798 O O . GLY A 1 106 ? -0.284 4.214 10.674 1.00 90.44 106 GLY A O 1
ATOM 799 N N . ALA A 1 107 ? 1.321 2.805 9.966 1.00 92.19 107 ALA A N 1
ATOM 800 C CA . ALA A 1 107 ? 1.112 1.801 11.006 1.00 92.19 107 ALA A CA 1
ATOM 801 C C . ALA A 1 107 ? 1.388 2.371 12.408 1.00 92.19 107 ALA A C 1
ATOM 803 O O . ALA A 1 107 ? 0.563 2.224 13.307 1.00 92.19 107 ALA A O 1
ATOM 804 N N . VAL A 1 108 ? 2.499 3.094 12.588 1.00 93.25 108 VAL A N 1
ATOM 805 C CA . VAL A 1 108 ? 2.847 3.718 13.878 1.00 93.25 108 VAL A CA 1
ATOM 806 C C . VAL A 1 108 ? 1.819 4.780 14.278 1.00 93.25 108 VAL A C 1
ATOM 808 O O . VAL A 1 108 ? 1.326 4.775 15.406 1.00 93.25 108 VAL A O 1
ATOM 811 N N . ARG A 1 109 ? 1.437 5.675 13.357 1.00 91.38 109 ARG A N 1
ATOM 812 C CA . ARG A 1 109 ? 0.458 6.738 13.639 1.00 91.38 109 ARG A CA 1
ATOM 813 C C . ARG A 1 109 ? -0.928 6.197 13.970 1.00 91.38 109 ARG A C 1
ATOM 815 O O . ARG A 1 109 ? -1.523 6.637 14.954 1.00 91.38 109 ARG A O 1
ATOM 822 N N . THR A 1 110 ? -1.415 5.221 13.208 1.00 90.00 110 THR A N 1
ATOM 823 C CA . THR A 1 110 ? -2.715 4.593 13.491 1.00 90.00 110 THR A CA 1
ATOM 824 C C . THR A 1 110 ? -2.708 3.786 14.785 1.00 90.00 110 THR A C 1
ATOM 826 O O . THR A 1 110 ? -3.708 3.797 15.504 1.00 90.00 110 THR A O 1
ATOM 829 N N . GLY A 1 111 ? -1.575 3.177 15.151 1.00 87.62 111 GLY A N 1
ATOM 830 C CA . 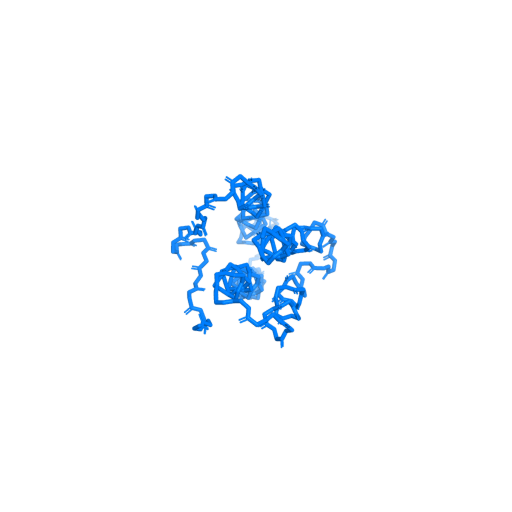GLY A 1 111 ? -1.383 2.541 16.458 1.00 87.62 111 GLY A CA 1
ATOM 831 C C . GLY A 1 111 ? -1.543 3.527 17.618 1.00 87.62 111 GLY A C 1
ATOM 832 O O . GLY A 1 111 ? -2.213 3.224 18.607 1.00 87.62 111 GLY A O 1
ATOM 833 N N . SER A 1 112 ? -1.045 4.753 17.447 1.00 87.44 112 SER A N 1
ATOM 834 C CA . SER A 1 112 ? -1.236 5.867 18.387 1.00 87.44 112 SER A CA 1
ATOM 835 C C . SER A 1 112 ? -2.637 6.499 18.335 1.00 87.44 112 SER A C 1
ATOM 837 O O . SER A 1 112 ? -2.915 7.447 19.068 1.00 87.44 112 SER A O 1
ATOM 839 N N . GLY A 1 113 ? -3.541 5.996 17.487 1.00 82.69 113 GLY A N 1
ATOM 840 C CA . GLY A 1 113 ? -4.890 6.535 17.307 1.00 82.69 113 GLY A CA 1
ATOM 841 C C . GLY A 1 113 ? -4.940 7.856 16.537 1.00 82.69 113 GLY A C 1
ATOM 842 O O . GLY A 1 113 ? -5.936 8.566 16.642 1.00 82.69 113 GLY A O 1
ATOM 843 N N . GLN A 1 114 ? -3.877 8.194 15.804 1.00 86.75 114 GLN A N 1
ATOM 844 C CA . GLN A 1 114 ? -3.832 9.353 14.920 1.00 86.75 114 GLN A CA 1
ATOM 845 C C . GLN A 1 114 ? -4.225 8.954 13.499 1.00 86.75 114 GLN A C 1
ATOM 847 O O . GLN A 1 114 ? -3.862 7.877 13.019 1.00 86.75 114 GLN A O 1
ATOM 852 N N . ASP A 1 115 ? -4.892 9.866 12.798 1.00 86.00 115 ASP A N 1
ATOM 853 C CA . ASP A 1 115 ? -5.169 9.683 11.382 1.00 86.00 115 ASP A CA 1
ATOM 854 C C . ASP A 1 115 ? -3.887 9.835 10.551 1.00 86.00 115 ASP A C 1
ATOM 856 O O . ASP A 1 115 ? -3.023 10.687 10.786 1.00 86.00 115 ASP A O 1
ATOM 860 N N . PHE A 1 116 ? -3.781 9.005 9.522 1.00 87.44 116 PHE A N 1
ATOM 861 C CA . PHE A 1 116 ? -2.701 9.012 8.556 1.00 87.44 116 PHE A CA 1
ATOM 862 C C . PHE A 1 116 ? -3.268 8.925 7.146 1.00 87.44 116 PHE A C 1
ATOM 864 O O . PHE A 1 116 ? -4.144 8.112 6.847 1.00 87.44 116 PHE A O 1
ATOM 871 N N . ARG A 1 117 ? -2.745 9.776 6.264 1.00 83.88 117 ARG A N 1
ATOM 872 C CA . ARG A 1 117 ? -3.103 9.815 4.850 1.00 83.88 117 ARG A CA 1
ATOM 873 C C . ARG A 1 117 ? -1.839 10.061 4.052 1.00 83.88 117 ARG A C 1
ATOM 875 O O . ARG A 1 117 ? -1.064 10.957 4.380 1.00 83.88 117 ARG A O 1
ATOM 882 N N . PHE A 1 118 ? -1.668 9.292 2.987 1.00 83.31 118 PHE A N 1
ATOM 883 C CA . PHE A 1 118 ? -0.620 9.564 2.018 1.00 83.31 118 PHE A CA 1
ATOM 884 C C . PHE A 1 118 ? -0.872 10.892 1.300 1.00 83.31 118 PHE A C 1
ATOM 886 O O . PHE A 1 118 ? -2.017 11.302 1.079 1.00 83.31 118 PHE A O 1
ATOM 893 N N . ILE A 1 119 ? 0.220 11.545 0.905 1.00 78.94 119 ILE A N 1
ATOM 894 C CA . ILE A 1 119 ? 0.180 12.694 0.002 1.00 78.94 119 ILE A CA 1
ATOM 895 C C . ILE A 1 119 ? -0.387 12.216 -1.343 1.00 78.94 119 ILE A C 1
ATOM 897 O O . ILE A 1 119 ? -0.082 11.110 -1.787 1.00 78.94 119 ILE A O 1
ATOM 901 N N . LYS A 1 120 ? -1.211 13.040 -2.004 1.00 74.81 120 LYS A N 1
ATOM 902 C CA . LYS A 1 120 ? -1.892 12.666 -3.261 1.00 74.81 120 LYS A CA 1
ATOM 903 C C . LYS A 1 120 ? -0.936 12.224 -4.377 1.00 74.81 120 LYS A C 1
ATOM 905 O O . LYS A 1 120 ? -1.315 11.384 -5.180 1.00 74.81 120 LYS A O 1
ATOM 910 N N . SER A 1 121 ? 0.279 12.769 -4.423 1.00 70.94 121 SER A N 1
ATOM 911 C CA . SER A 1 121 ? 1.319 12.360 -5.377 1.00 70.94 121 SER A CA 1
ATOM 912 C C . SER A 1 121 ? 1.885 10.966 -5.094 1.00 70.94 121 SER A C 1
ATOM 914 O O . SER A 1 121 ? 2.421 10.334 -5.994 1.00 70.94 121 SER A O 1
ATOM 916 N N . ILE A 1 122 ? 1.758 10.479 -3.856 1.00 75.81 122 ILE A N 1
ATOM 917 C CA . ILE A 1 122 ? 2.242 9.162 -3.427 1.00 75.81 122 ILE A CA 1
ATOM 918 C C . ILE A 1 122 ? 1.142 8.107 -3.519 1.00 75.81 122 ILE A C 1
ATOM 920 O O . ILE A 1 122 ? 1.432 6.944 -3.757 1.00 75.81 122 ILE A O 1
ATOM 924 N N . SER A 1 123 ? -0.124 8.483 -3.362 1.00 84.69 123 SER A N 1
ATOM 925 C CA . SER A 1 123 ? -1.245 7.547 -3.419 1.00 84.69 123 SER A CA 1
ATOM 926 C C . SER A 1 123 ? -2.428 8.183 -4.136 1.00 84.69 123 SER A C 1
ATOM 928 O O . SER A 1 123 ? -3.044 9.132 -3.635 1.00 84.69 123 SER A O 1
ATOM 930 N N . LEU A 1 124 ? -2.756 7.638 -5.307 1.00 84.00 124 LEU A N 1
ATOM 931 C CA . LEU A 1 124 ? -3.950 8.007 -6.052 1.00 84.00 124 LEU A CA 1
ATOM 932 C C . LEU A 1 124 ? -5.184 7.451 -5.342 1.00 84.00 124 LEU A C 1
ATOM 934 O O . LEU A 1 124 ? -5.197 6.324 -4.849 1.00 84.00 124 LEU A O 1
ATOM 938 N N . ARG A 1 125 ? -6.256 8.241 -5.302 1.00 83.88 125 ARG A N 1
ATOM 939 C CA . ARG A 1 125 ? -7.542 7.793 -4.755 1.00 83.88 125 ARG A CA 1
ATOM 940 C C . ARG A 1 125 ? -8.297 7.009 -5.821 1.00 83.88 125 ARG A C 1
ATOM 942 O O . ARG A 1 125 ? -9.024 7.604 -6.607 1.00 83.88 125 ARG A O 1
ATOM 949 N N . LEU A 1 126 ? -8.099 5.697 -5.842 1.00 80.12 126 LEU A N 1
ATOM 950 C CA . LEU A 1 126 ? -8.765 4.777 -6.771 1.00 80.12 126 LEU A CA 1
ATOM 951 C C . LEU A 1 126 ? -10.022 4.153 -6.147 1.00 80.12 126 LEU A C 1
ATOM 953 O O . LEU A 1 126 ? -10.996 3.869 -6.834 1.00 80.12 126 LEU A O 1
ATOM 957 N N . LEU A 1 127 ? -10.003 3.971 -4.829 1.00 78.56 127 LEU A N 1
ATOM 958 C CA . LEU A 1 127 ? -11.061 3.377 -4.025 1.00 78.56 127 LEU A CA 1
ATOM 959 C C . LEU A 1 127 ? -11.672 4.421 -3.081 1.00 78.56 127 LEU A C 1
ATOM 961 O O . LEU A 1 127 ? -10.941 5.236 -2.501 1.00 78.56 127 LEU A O 1
ATOM 965 N N . GLY A 1 128 ? -13.002 4.354 -2.936 1.00 70.38 128 GLY A N 1
ATOM 966 C CA . GLY A 1 128 ? -13.826 5.136 -2.002 1.00 70.38 128 GLY A CA 1
ATOM 967 C C . GLY A 1 128 ? -13.973 4.506 -0.621 1.00 70.38 128 GLY A C 1
ATOM 968 O O . GLY A 1 128 ? -13.997 3.252 -0.511 1.00 70.38 128 GLY A O 1
#

Radius of gyration: 16.55 Å; chains: 1; bounding box: 42×23×55 Å

pLDDT: mean 84.27, std 10.92, range [49.94, 93.88]

Organism: NCBI:txid2711217